Protein AF-A0A382Z4Q5-F1 (afdb_monomer_lite)

Organism: NCBI:txid408172

Foldseek 3Di:
DADDPLLLLLLVQCCVVQNWFGKAFQVVQCVSCVVSVHDRPCQQCPCVHVNVLQPPDDRIGTRHDNVRHNGDDDDDPPPPPPPPPDDDDDDDDDDDD

Secondary structure (DSSP, 8-state):
-PPPHHHHHHHHHHHHHH-TT-EEEHHHHHHHHHHTTPPP-HHHH-TTTTHHHHEEETTEEEPPPTTSS-S--S-----------------------

Structure (mmCIF, N/CA/C/O backbone):
data_AF-A0A382Z4Q5-F1
#
_entry.id   AF-A0A382Z4Q5-F1
#
loop_
_atom_site.group_PDB
_atom_site.id
_atom_site.type_symbol
_atom_site.label_atom_id
_atom_site.label_alt_id
_atom_site.label_comp_id
_atom_site.label_asym_id
_atom_site.label_entity_id
_atom_site.label_seq_id
_atom_site.pdbx_PDB_ins_code
_atom_site.Cartn_x
_atom_site.Cartn_y
_atom_site.Cartn_z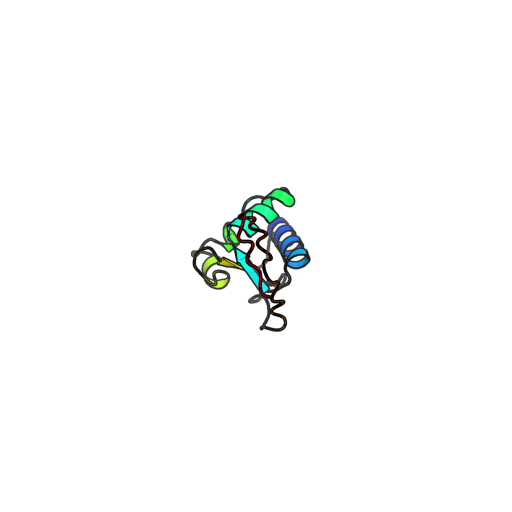
_atom_site.occupancy
_atom_site.B_iso_or_equiv
_atom_site.auth_seq_id
_atom_site.auth_comp_id
_atom_site.auth_asym_id
_atom_site.auth_atom_id
_atom_site.pdbx_PDB_model_num
ATOM 1 N N . MET A 1 1 ? 16.741 3.898 1.958 1.00 55.50 1 MET A N 1
ATOM 2 C CA . MET A 1 1 ? 15.490 4.656 1.738 1.00 55.50 1 MET A CA 1
ATOM 3 C C . MET A 1 1 ? 14.690 4.514 3.016 1.00 55.50 1 MET A C 1
ATOM 5 O O . MET A 1 1 ? 14.433 3.382 3.391 1.00 55.50 1 MET A O 1
ATOM 9 N N . GLU A 1 2 ? 14.373 5.604 3.709 1.00 66.50 2 GLU A N 1
ATOM 10 C CA . GLU A 1 2 ? 13.561 5.552 4.933 1.00 66.50 2 GLU A CA 1
ATOM 11 C C . GLU A 1 2 ? 12.124 5.965 4.614 1.00 66.50 2 GLU A C 1
ATOM 13 O O . GLU A 1 2 ? 11.889 6.953 3.912 1.00 66.50 2 GLU A O 1
ATOM 18 N N . TYR A 1 3 ? 11.162 5.183 5.098 1.00 75.44 3 TYR A N 1
ATOM 19 C CA . TYR A 1 3 ? 9.748 5.512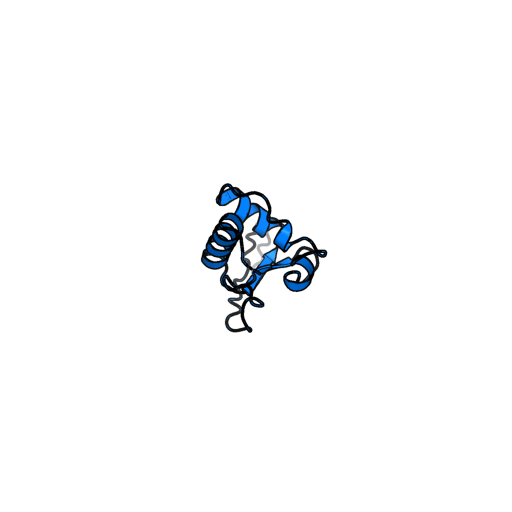 4.990 1.00 75.44 3 TYR A CA 1
ATOM 20 C C . TYR A 1 3 ? 9.386 6.624 5.977 1.00 75.44 3 TYR A C 1
ATOM 22 O O . TYR A 1 3 ? 9.796 6.616 7.132 1.00 75.44 3 TYR A O 1
ATOM 30 N N . THR A 1 4 ? 8.565 7.573 5.536 1.00 82.38 4 THR A N 1
ATOM 31 C CA . THR A 1 4 ? 7.956 8.569 6.430 1.00 82.38 4 THR A CA 1
ATOM 32 C C . THR A 1 4 ? 6.962 7.908 7.388 1.00 82.38 4 THR A C 1
ATOM 34 O O . THR A 1 4 ? 6.383 6.868 7.074 1.00 82.38 4 THR A O 1
ATOM 37 N N . GLU A 1 5 ? 6.665 8.547 8.520 1.00 83.19 5 GLU A N 1
ATOM 38 C CA . GLU A 1 5 ? 5.710 8.030 9.516 1.00 83.19 5 GLU A CA 1
ATOM 39 C C . GLU A 1 5 ? 4.342 7.665 8.913 1.00 83.19 5 GLU A C 1
ATOM 41 O O . GLU A 1 5 ? 3.737 6.662 9.280 1.00 83.19 5 GLU A O 1
ATOM 46 N N . LYS A 1 6 ? 3.866 8.435 7.925 1.00 84.25 6 LYS A N 1
ATOM 47 C CA . LYS A 1 6 ? 2.603 8.152 7.218 1.00 84.25 6 LYS A CA 1
ATOM 48 C C . LYS A 1 6 ? 2.688 6.886 6.366 1.00 84.25 6 LYS A C 1
ATOM 50 O O . LYS A 1 6 ? 1.714 6.147 6.267 1.00 84.25 6 LYS A O 1
ATOM 55 N N . GLN A 1 7 ? 3.843 6.649 5.748 1.00 84.25 7 GLN A N 1
ATOM 56 C CA . GLN A 1 7 ? 4.101 5.454 4.946 1.00 84.25 7 GLN A CA 1
ATOM 57 C C . GLN A 1 7 ? 4.220 4.222 5.836 1.00 84.25 7 GLN A C 1
ATOM 59 O O . GLN A 1 7 ? 3.608 3.209 5.524 1.00 84.25 7 GLN A O 1
ATOM 64 N N . LEU A 1 8 ? 4.923 4.337 6.966 1.00 83.56 8 LEU A N 1
ATOM 65 C CA . LEU A 1 8 ? 5.003 3.280 7.973 1.00 83.56 8 LEU A CA 1
ATOM 66 C C . LEU A 1 8 ? 3.630 2.957 8.560 1.00 83.56 8 LEU A C 1
ATOM 68 O O . LEU A 1 8 ? 3.303 1.788 8.719 1.00 83.56 8 LEU A O 1
ATOM 72 N N .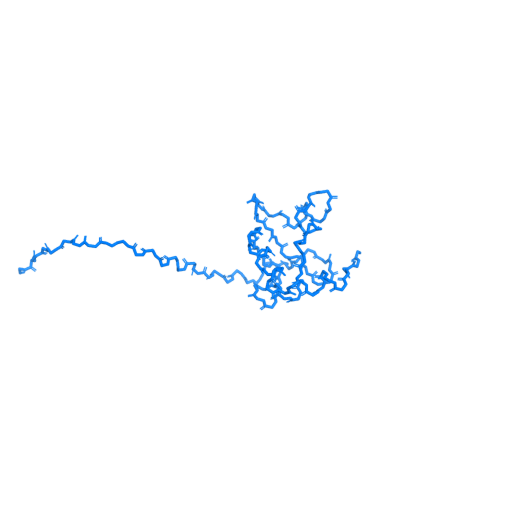 LYS A 1 9 ? 2.798 3.970 8.827 1.00 85.94 9 LYS A N 1
ATOM 73 C CA . LYS A 1 9 ? 1.434 3.766 9.328 1.00 85.94 9 LYS A CA 1
ATOM 74 C C . LYS A 1 9 ? 0.560 3.015 8.321 1.00 85.94 9 LYS A C 1
ATOM 76 O O . LYS A 1 9 ? -0.121 2.073 8.708 1.00 85.94 9 LYS A O 1
ATOM 81 N N . PHE A 1 10 ? 0.627 3.389 7.039 1.00 86.75 10 PHE A N 1
ATOM 82 C CA . PHE A 1 10 ? -0.058 2.659 5.969 1.00 86.75 10 PHE A CA 1
ATOM 83 C C . PHE A 1 10 ? 0.462 1.225 5.839 1.00 86.75 10 PHE A C 1
ATOM 85 O O . PHE A 1 10 ? -0.332 0.294 5.846 1.00 86.75 10 PHE A O 1
ATOM 92 N N . LEU A 1 11 ? 1.785 1.047 5.743 1.00 83.88 11 LEU A N 1
ATOM 93 C CA . LEU A 1 11 ? 2.407 -0.268 5.597 1.00 83.88 11 LEU A CA 1
ATOM 94 C C . LEU A 1 11 ? 2.059 -1.168 6.772 1.00 83.88 11 LEU A C 1
ATOM 96 O O . LEU A 1 11 ? 1.626 -2.284 6.549 1.00 83.88 11 LEU A O 1
ATOM 100 N N . SER A 1 12 ? 2.171 -0.674 8.002 1.00 84.50 12 SER A N 1
ATOM 101 C CA . SER A 1 12 ? 1.816 -1.428 9.202 1.00 84.50 12 SER A CA 1
ATOM 102 C C . SER A 1 12 ? 0.351 -1.869 9.171 1.00 84.50 12 SER A C 1
ATOM 104 O O . SER A 1 12 ? 0.071 -3.048 9.347 1.00 84.50 12 SER A O 1
ATOM 106 N N . ALA A 1 13 ? -0.585 -0.977 8.834 1.00 86.06 13 ALA A N 1
ATOM 107 C CA . ALA A 1 13 ? -1.996 -1.345 8.711 1.00 86.06 13 ALA A CA 1
ATOM 108 C C . ALA A 1 13 ? -2.255 -2.359 7.581 1.00 86.06 13 ALA A C 1
ATOM 110 O O . ALA A 1 13 ? -3.011 -3.314 7.762 1.00 86.06 13 ALA A O 1
ATOM 111 N N . ALA A 1 14 ? -1.612 -2.174 6.427 1.00 83.88 14 ALA A N 1
ATOM 112 C CA . ALA A 1 14 ? -1.743 -3.061 5.278 1.00 83.88 14 ALA A CA 1
ATOM 113 C C . ALA A 1 14 ? -1.148 -4.451 5.561 1.00 83.88 14 ALA A C 1
ATOM 115 O O . ALA A 1 14 ? -1.778 -5.456 5.258 1.00 83.88 14 ALA A O 1
ATOM 116 N N . ILE A 1 15 ? 0.019 -4.507 6.204 1.00 83.00 15 ILE A N 1
ATOM 117 C CA . ILE A 1 15 ? 0.709 -5.735 6.619 1.00 83.00 15 ILE A CA 1
ATOM 118 C C . ILE A 1 15 ? -0.084 -6.458 7.708 1.00 83.00 15 ILE A C 1
ATOM 120 O O . ILE A 1 15 ? -0.209 -7.674 7.657 1.00 83.00 15 ILE A O 1
ATOM 124 N N . VAL A 1 16 ? -0.674 -5.735 8.662 1.00 83.88 16 VAL A N 1
ATOM 125 C CA . VAL A 1 16 ? -1.536 -6.332 9.695 1.00 83.88 16 VAL A CA 1
ATOM 126 C C . VAL A 1 16 ? -2.808 -6.936 9.090 1.00 83.88 16 VAL A C 1
ATOM 128 O O . VAL A 1 16 ? -3.266 -7.967 9.574 1.00 83.88 16 VAL A O 1
ATOM 131 N N . LYS A 1 17 ? -3.377 -6.331 8.036 1.00 83.88 17 LYS A N 1
ATOM 132 C CA . LYS A 1 17 ? -4.570 -6.866 7.357 1.00 83.88 17 LYS A CA 1
ATOM 133 C C . LYS A 1 17 ? -4.272 -7.997 6.367 1.00 83.88 17 LYS A C 1
ATOM 135 O O . LYS A 1 17 ? -5.025 -8.963 6.333 1.00 83.88 17 LYS A O 1
ATOM 140 N N . TYR A 1 18 ? -3.234 -7.856 5.544 1.00 82.81 18 TYR A N 1
ATOM 141 C CA . TYR A 1 18 ? -2.985 -8.719 4.379 1.00 82.81 18 TYR A CA 1
ATOM 142 C C . TYR A 1 18 ? -1.696 -9.539 4.469 1.00 82.81 18 TYR A C 1
ATOM 144 O O . TYR A 1 18 ? -1.553 -10.518 3.745 1.00 82.81 18 TYR A O 1
ATOM 152 N N . GLY A 1 19 ? -0.763 -9.159 5.340 1.00 76.50 19 GLY A N 1
ATOM 153 C CA . GLY A 1 19 ? 0.553 -9.780 5.463 1.00 76.50 19 GLY A CA 1
ATOM 154 C C . GLY A 1 19 ? 1.677 -8.997 4.779 1.00 76.50 19 GLY A C 1
ATOM 155 O O . GLY A 1 19 ? 1.470 -8.156 3.899 1.00 76.50 19 GLY A O 1
ATOM 156 N N . GLU A 1 20 ? 2.908 -9.270 5.210 1.00 79.38 20 GLU A N 1
ATOM 157 C CA . GLU A 1 20 ? 4.118 -8.695 4.620 1.00 79.38 20 GLU A CA 1
ATOM 158 C C . GLU A 1 20 ? 4.395 -9.313 3.245 1.00 79.38 20 GLU A C 1
ATOM 160 O O . GLU A 1 20 ? 4.333 -10.528 3.084 1.00 79.38 20 GLU A O 1
ATOM 165 N N . GLY A 1 21 ? 4.682 -8.492 2.229 1.00 76.19 21 GLY A N 1
ATOM 166 C CA . GLY A 1 21 ? 4.857 -8.995 0.861 1.00 76.19 21 GLY A CA 1
ATOM 167 C C . GLY A 1 21 ? 3.554 -9.395 0.159 1.00 76.19 21 GLY A C 1
ATOM 168 O O . GLY A 1 21 ? 3.621 -9.961 -0.938 1.00 76.19 21 GLY A O 1
ATOM 169 N N . ALA A 1 22 ? 2.392 -9.100 0.755 1.00 81.50 22 ALA A N 1
ATOM 170 C CA . ALA A 1 22 ? 1.094 -9.388 0.160 1.00 81.50 22 ALA A CA 1
ATOM 171 C C . ALA A 1 22 ? 0.873 -8.578 -1.120 1.00 81.50 22 ALA A C 1
ATOM 173 O O . ALA A 1 22 ? 1.267 -7.414 -1.232 1.00 81.50 22 ALA A O 1
ATOM 174 N N . VAL A 1 23 ? 0.240 -9.218 -2.096 1.00 85.25 23 VAL A N 1
ATOM 175 C CA . VAL A 1 23 ? -0.068 -8.638 -3.400 1.00 85.25 23 VAL A CA 1
ATOM 176 C C . VAL A 1 23 ? -1.522 -8.187 -3.371 1.00 85.25 23 VAL A C 1
ATOM 178 O O . VAL A 1 23 ? -2.424 -9.013 -3.289 1.00 85.25 23 VAL A O 1
ATOM 181 N N . ILE A 1 24 ? -1.740 -6.875 -3.399 1.00 85.31 24 ILE A N 1
ATOM 182 C CA . ILE A 1 24 ? -3.062 -6.260 -3.269 1.00 85.31 24 ILE A CA 1
ATOM 183 C C . ILE A 1 24 ? -3.376 -5.362 -4.465 1.00 85.31 24 ILE A C 1
ATOM 185 O O . ILE A 1 24 ? -2.484 -4.809 -5.115 1.00 85.31 24 ILE A O 1
ATOM 189 N N . ALA A 1 25 ? -4.663 -5.210 -4.764 1.00 87.25 25 ALA A N 1
ATOM 190 C CA . ALA A 1 25 ? -5.116 -4.363 -5.855 1.00 87.25 25 ALA A CA 1
ATOM 191 C C . ALA A 1 25 ? -5.037 -2.873 -5.487 1.00 87.25 25 ALA A C 1
ATOM 193 O O . ALA A 1 25 ? -5.029 -2.472 -4.319 1.00 87.25 25 ALA A O 1
ATOM 194 N N . LYS A 1 26 ? -5.005 -2.021 -6.512 1.00 85.81 26 LYS A N 1
ATOM 195 C CA . LYS A 1 26 ? -5.025 -0.560 -6.374 1.00 85.81 26 LYS A CA 1
ATOM 196 C C . LYS A 1 26 ? -6.233 -0.063 -5.578 1.00 85.81 26 LYS A C 1
ATOM 198 O O . LYS A 1 26 ? -6.102 0.883 -4.804 1.00 85.81 26 LYS A O 1
ATOM 203 N N . GLU A 1 27 ? -7.393 -0.678 -5.790 1.00 87.12 27 GLU A N 1
ATOM 204 C CA . GLU A 1 27 ? -8.621 -0.391 -5.042 1.00 87.12 27 GLU A CA 1
ATOM 205 C C . GLU A 1 27 ? -8.422 -0.652 -3.548 1.00 87.12 27 GLU A C 1
ATOM 207 O O . GLU A 1 27 ? -8.592 0.261 -2.747 1.00 87.12 27 GLU A O 1
ATOM 212 N N . THR A 1 28 ? -7.873 -1.815 -3.202 1.00 87.38 28 THR A N 1
ATOM 213 C CA . THR A 1 28 ? -7.580 -2.218 -1.827 1.00 87.38 28 THR A CA 1
ATOM 214 C C . THR A 1 28 ? -6.591 -1.272 -1.151 1.00 87.38 28 THR A C 1
ATOM 216 O O . THR A 1 28 ? -6.750 -0.913 0.012 1.00 87.38 28 THR A O 1
ATOM 219 N N . ILE A 1 29 ? -5.579 -0.795 -1.882 1.00 86.25 29 ILE A N 1
ATOM 220 C CA . ILE A 1 29 ? -4.655 0.238 -1.393 1.00 86.25 29 ILE A CA 1
ATOM 221 C C . ILE A 1 29 ? -5.404 1.526 -1.036 1.00 86.25 29 ILE A C 1
ATOM 223 O O . ILE A 1 29 ? -5.085 2.169 -0.033 1.00 86.25 29 ILE A O 1
ATOM 227 N N . SER A 1 30 ? -6.377 1.915 -1.859 1.00 87.06 30 SER A N 1
ATOM 228 C CA . SER A 1 30 ? -7.206 3.089 -1.600 1.00 87.06 30 SER A CA 1
ATOM 229 C C . SER A 1 30 ? -8.095 2.886 -0.381 1.00 87.06 30 SER A C 1
ATOM 231 O O . SER A 1 30 ? -8.176 3.792 0.441 1.00 87.06 30 SER A O 1
ATOM 233 N N . GLU A 1 31 ? -8.703 1.709 -0.239 1.00 87.94 31 GLU A N 1
ATOM 234 C CA . GLU A 1 31 ? -9.544 1.362 0.908 1.00 87.94 31 GLU A CA 1
ATOM 235 C C . GLU A 1 31 ? -8.750 1.395 2.214 1.00 87.94 31 GLU A C 1
ATOM 237 O O . GLU A 1 31 ? -9.134 2.101 3.139 1.00 87.94 31 GLU A O 1
ATOM 242 N N . ILE A 1 32 ? -7.582 0.741 2.273 1.00 86.19 32 ILE A N 1
ATOM 243 C CA . ILE A 1 32 ? -6.726 0.758 3.471 1.00 86.19 32 ILE A CA 1
ATOM 244 C C . ILE A 1 32 ? -6.311 2.191 3.814 1.00 86.19 32 ILE A C 1
ATOM 246 O O . ILE A 1 32 ? -6.258 2.559 4.988 1.00 86.19 32 ILE A O 1
ATOM 250 N N . ALA A 1 33 ? -5.979 3.006 2.808 1.00 86.94 33 ALA A N 1
ATOM 251 C CA . ALA A 1 33 ? -5.610 4.394 3.040 1.00 86.94 33 ALA A CA 1
ATOM 252 C C . ALA A 1 33 ? -6.784 5.180 3.641 1.00 86.94 33 ALA A C 1
ATOM 254 O O . ALA A 1 33 ? -6.592 5.835 4.664 1.00 86.94 33 ALA A O 1
ATOM 255 N N . ASP A 1 34 ? -7.981 5.058 3.066 1.00 88.25 34 ASP A N 1
ATOM 256 C CA . ASP A 1 34 ? -9.194 5.737 3.531 1.00 88.25 34 ASP A CA 1
ATOM 257 C C . ASP A 1 34 ? -9.603 5.287 4.944 1.00 88.25 34 ASP A C 1
ATOM 259 O O . ASP A 1 34 ? -9.767 6.123 5.833 1.00 88.25 34 ASP A O 1
ATOM 263 N N . GLU A 1 35 ? -9.606 3.974 5.207 1.00 85.50 35 GLU A N 1
ATOM 264 C CA . GLU A 1 35 ? -9.881 3.387 6.527 1.00 85.50 35 GLU A CA 1
ATOM 265 C C . GLU A 1 35 ? -8.921 3.894 7.613 1.00 85.50 35 GLU A C 1
ATOM 267 O O . GLU A 1 35 ? -9.291 4.019 8.780 1.00 85.50 35 GLU A O 1
ATOM 272 N N . ASN A 1 36 ? -7.676 4.202 7.242 1.00 83.06 36 ASN A N 1
ATOM 273 C CA . ASN A 1 36 ? -6.669 4.733 8.160 1.00 83.06 36 ASN A CA 1
ATOM 274 C C . ASN A 1 36 ? -6.635 6.272 8.206 1.00 83.06 36 ASN A C 1
ATOM 276 O O . ASN A 1 36 ? -5.783 6.844 8.899 1.00 83.06 36 ASN A O 1
ATOM 280 N N . GLY A 1 37 ? -7.519 6.957 7.472 1.00 84.38 37 GLY A N 1
ATOM 281 C CA . GLY A 1 37 ? -7.525 8.417 7.339 1.00 84.38 37 GLY A CA 1
ATOM 282 C C . GLY A 1 37 ? -6.264 8.967 6.661 1.00 84.38 37 GLY A C 1
ATOM 283 O O . GLY A 1 37 ? -5.826 10.089 6.933 1.00 84.38 37 GLY A O 1
ATOM 284 N N . LEU A 1 38 ? -5.624 8.154 5.822 1.00 85.88 38 LEU A N 1
ATOM 285 C CA . LEU A 1 38 ? -4.414 8.468 5.074 1.00 85.88 38 LEU A CA 1
ATOM 286 C C . LEU A 1 38 ? -4.750 8.773 3.611 1.00 85.88 38 LEU A C 1
ATOM 288 O O . LEU A 1 38 ? -5.749 8.336 3.054 1.00 85.88 38 LEU A O 1
ATOM 292 N N . LYS A 1 39 ? -3.874 9.537 2.953 1.00 86.31 39 LYS A N 1
ATOM 293 C CA . LYS A 1 39 ? -3.988 9.771 1.508 1.00 86.31 39 LYS A CA 1
ATOM 294 C C . LYS A 1 39 ? -3.456 8.578 0.726 1.00 86.31 39 LYS A C 1
ATOM 296 O O . LYS A 1 39 ? -2.516 7.918 1.171 1.00 86.31 39 LYS A O 1
ATOM 301 N N . PHE A 1 40 ? -3.992 8.401 -0.481 1.00 85.25 40 PHE A N 1
ATOM 302 C CA . PHE A 1 40 ? -3.556 7.367 -1.412 1.00 85.25 40 PHE A CA 1
ATOM 303 C C . PHE A 1 40 ? -2.019 7.361 -1.576 1.00 85.25 40 PHE A C 1
ATOM 305 O O . PHE A 1 40 ? -1.429 8.400 -1.914 1.00 85.25 40 PHE A O 1
ATOM 312 N N . PRO A 1 41 ? -1.342 6.226 -1.327 1.00 82.50 41 PRO A N 1
ATOM 313 C CA . PRO A 1 41 ? 0.112 6.137 -1.340 1.00 82.50 41 PRO A CA 1
ATOM 314 C C . PRO A 1 41 ? 0.668 6.088 -2.772 1.00 82.50 41 PRO A C 1
ATOM 316 O O . PRO A 1 41 ? 1.146 5.060 -3.242 1.00 82.50 41 PRO A O 1
ATOM 319 N N . TYR A 1 42 ? 0.700 7.236 -3.458 1.00 83.50 42 TYR A N 1
ATOM 320 C CA . TYR A 1 42 ? 1.274 7.343 -4.810 1.00 83.50 42 TYR A CA 1
ATOM 321 C C . TYR A 1 42 ? 2.729 6.883 -4.883 1.00 83.50 42 TYR A C 1
ATOM 323 O O . TYR A 1 42 ? 3.161 6.372 -5.901 1.00 83.50 42 TYR A O 1
ATOM 331 N N . TRP A 1 43 ? 3.498 7.011 -3.804 1.00 81.75 43 TRP A N 1
ATOM 332 C CA . TRP A 1 43 ? 4.873 6.514 -3.756 1.00 81.75 43 TRP A CA 1
ATOM 333 C C . TRP A 1 43 ? 4.974 5.000 -4.006 1.00 81.75 43 TRP A C 1
ATOM 335 O O . TRP A 1 43 ? 5.999 4.573 -4.527 1.00 81.75 43 TRP A O 1
ATOM 345 N N . LEU A 1 44 ? 3.928 4.233 -3.673 1.00 80.44 44 LEU A N 1
ATOM 346 C CA . LEU A 1 44 ? 3.839 2.784 -3.856 1.00 80.44 44 LEU A CA 1
ATOM 347 C C . LEU A 1 44 ? 3.291 2.399 -5.235 1.00 80.44 44 LEU A C 1
ATOM 349 O O . LEU A 1 44 ? 3.607 1.323 -5.719 1.00 80.44 44 LEU A O 1
ATOM 353 N N . THR A 1 45 ? 2.499 3.252 -5.889 1.00 80.69 45 THR A N 1
ATOM 354 C CA . THR A 1 45 ? 1.915 2.943 -7.209 1.00 80.69 45 THR A CA 1
ATOM 355 C C . THR A 1 45 ? 2.621 3.620 -8.380 1.00 80.69 45 THR A C 1
ATOM 357 O O . THR A 1 45 ? 2.443 3.220 -9.530 1.00 80.69 45 THR A O 1
ATOM 360 N N . ASP A 1 46 ? 3.376 4.684 -8.113 1.00 81.56 46 ASP A N 1
ATOM 361 C CA . ASP A 1 46 ? 4.035 5.508 -9.121 1.00 81.56 46 ASP A CA 1
ATOM 362 C C . ASP A 1 46 ? 5.301 4.816 -9.633 1.00 81.56 46 ASP A C 1
ATOM 364 O O . ASP A 1 46 ? 6.277 4.619 -8.903 1.00 81.56 46 ASP A O 1
ATOM 368 N N . THR A 1 47 ? 5.281 4.452 -10.914 1.00 71.69 47 THR A N 1
ATOM 369 C CA . THR A 1 47 ? 6.358 3.722 -11.594 1.00 71.69 47 THR A CA 1
ATOM 370 C C . THR A 1 47 ? 7.649 4.525 -11.734 1.00 71.69 47 THR A C 1
ATOM 372 O O . THR A 1 47 ? 8.679 3.948 -12.058 1.00 71.69 47 THR A O 1
ATOM 375 N N . ARG A 1 48 ? 7.633 5.843 -11.496 1.00 73.06 48 ARG A N 1
ATOM 376 C CA . ARG A 1 48 ? 8.846 6.678 -11.446 1.00 73.06 48 ARG A CA 1
ATOM 377 C C . ARG A 1 48 ? 9.513 6.643 -10.067 1.00 73.06 48 ARG A C 1
ATOM 379 O O . ARG A 1 48 ? 10.527 7.307 -9.864 1.00 73.06 48 ARG A O 1
ATOM 386 N N . ARG A 1 49 ? 8.918 5.931 -9.103 1.00 71.62 49 ARG A N 1
ATOM 387 C CA . ARG A 1 49 ? 9.385 5.772 -7.719 1.00 71.62 49 ARG A CA 1
ATOM 388 C C . ARG A 1 49 ? 9.470 4.281 -7.369 1.00 71.62 49 ARG A C 1
ATOM 390 O O . ARG A 1 49 ? 10.045 3.508 -8.126 1.00 71.62 49 ARG A O 1
ATOM 397 N N . LEU A 1 50 ? 8.897 3.867 -6.235 1.00 71.25 50 LEU A N 1
ATOM 398 C CA . LEU A 1 50 ? 8.863 2.466 -5.805 1.00 71.25 50 LEU A CA 1
ATOM 399 C C . LEU A 1 50 ? 7.827 1.641 -6.570 1.00 71.25 50 LEU A C 1
ATOM 401 O O . LEU A 1 50 ? 7.937 0.423 -6.571 1.00 71.25 50 LEU A O 1
ATOM 405 N N . GLY A 1 51 ? 6.890 2.277 -7.279 1.00 67.88 51 GLY A N 1
ATOM 406 C CA . GLY A 1 51 ? 5.888 1.596 -8.096 1.00 67.88 51 GLY A CA 1
ATOM 407 C C . GLY A 1 51 ? 6.463 0.726 -9.209 1.00 67.88 51 GLY A C 1
ATOM 408 O O . GLY A 1 51 ? 5.742 -0.103 -9.732 1.00 67.88 51 GLY A O 1
ATOM 409 N N . ALA A 1 52 ? 7.735 0.874 -9.589 1.00 70.38 52 ALA A N 1
ATOM 410 C CA . ALA A 1 52 ? 8.383 -0.076 -10.497 1.00 70.38 52 ALA A CA 1
ATOM 411 C C . ALA A 1 52 ? 8.771 -1.396 -9.804 1.00 70.38 52 ALA A C 1
ATOM 413 O O . ALA A 1 52 ? 8.809 -2.429 -10.457 1.00 70.38 52 ALA A O 1
ATOM 414 N N . PHE A 1 53 ? 9.040 -1.354 -8.496 1.00 71.50 53 PHE A N 1
ATOM 415 C CA . PHE A 1 53 ? 9.446 -2.504 -7.682 1.00 71.50 53 PHE A CA 1
ATOM 416 C C . PHE A 1 53 ? 8.260 -3.197 -7.018 1.00 71.50 53 PHE A C 1
ATOM 418 O O . PHE A 1 53 ? 8.229 -4.414 -6.884 1.00 71.50 53 PHE A O 1
ATOM 425 N N . THR A 1 54 ? 7.276 -2.419 -6.581 1.00 76.88 54 THR A N 1
ATOM 426 C CA . THR A 1 54 ? 6.076 -2.936 -5.927 1.00 76.88 54 THR A CA 1
ATOM 427 C C . THR A 1 54 ? 5.031 -3.387 -6.937 1.00 76.88 54 THR A C 1
ATOM 429 O O . THR A 1 54 ? 4.207 -4.221 -6.603 1.00 76.88 54 THR A O 1
ATOM 432 N N . LYS A 1 55 ? 5.007 -2.878 -8.173 1.00 82.31 55 LYS A N 1
ATOM 433 C CA . LYS A 1 55 ? 4.009 -3.310 -9.160 1.00 82.31 55 LYS A CA 1
ATOM 434 C C . LYS A 1 55 ? 4.294 -4.734 -9.628 1.00 82.31 55 LYS A C 1
ATOM 436 O O . LYS A 1 55 ? 5.325 -4.991 -10.239 1.00 82.31 55 LYS A O 1
ATOM 441 N N . VAL A 1 56 ? 3.339 -5.625 -9.377 1.00 82.56 56 VAL A N 1
ATOM 442 C CA . VAL A 1 56 ? 3.392 -7.028 -9.814 1.00 82.56 56 VAL A CA 1
ATOM 443 C C . VAL A 1 56 ? 2.658 -7.195 -11.135 1.00 82.56 56 VAL A C 1
ATOM 445 O O . VAL A 1 56 ? 3.156 -7.870 -12.027 1.00 82.56 56 VAL A O 1
ATOM 448 N N . ASP A 1 57 ? 1.504 -6.538 -11.277 1.00 82.44 57 ASP A N 1
ATOM 449 C CA . ASP A 1 57 ? 0.661 -6.639 -12.468 1.00 82.44 57 ASP A CA 1
ATOM 450 C C . ASP A 1 57 ? -0.036 -5.299 -12.775 1.00 82.44 57 ASP A C 1
ATOM 452 O O . ASP A 1 57 ? 0.224 -4.259 -12.155 1.00 82.44 57 ASP A O 1
ATOM 456 N N . LYS A 1 58 ? -0.911 -5.276 -13.780 1.00 78.88 58 LYS A N 1
ATOM 457 C CA . LYS A 1 58 ? -1.752 -4.126 -14.087 1.00 78.88 58 LYS A CA 1
ATOM 458 C C . LYS A 1 58 ? -2.750 -3.918 -12.943 1.00 78.88 58 LYS A C 1
ATOM 460 O O . LYS A 1 58 ? -3.584 -4.768 -12.683 1.00 78.88 58 LYS A O 1
ATOM 465 N N . ASP A 1 59 ? -2.632 -2.769 -12.277 1.00 84.31 59 ASP A N 1
ATOM 466 C CA . ASP A 1 59 ? -3.434 -2.385 -11.105 1.00 84.31 59 ASP A CA 1
ATOM 467 C C . ASP A 1 59 ? -3.210 -3.249 -9.846 1.00 84.31 59 ASP A C 1
ATOM 469 O O . ASP A 1 59 ? -3.940 -3.099 -8.867 1.00 84.31 59 ASP A O 1
ATOM 473 N N . THR 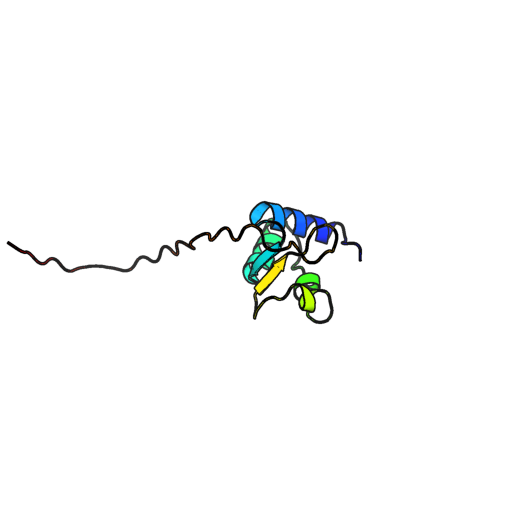A 1 60 ? -2.142 -4.053 -9.813 1.00 84.75 60 THR A N 1
ATOM 474 C CA . THR A 1 60 ? -1.807 -4.923 -8.676 1.00 84.75 60 THR A CA 1
ATOM 475 C C . THR A 1 60 ? -0.398 -4.645 -8.161 1.00 84.75 60 THR A C 1
ATOM 477 O O . THR A 1 60 ? 0.572 -4.613 -8.927 1.00 84.75 60 THR A O 1
ATOM 480 N N . TYR A 1 61 ? -0.272 -4.467 -6.846 1.00 86.19 61 TYR A N 1
ATOM 481 C CA . TYR A 1 61 ? 0.959 -4.043 -6.193 1.00 86.19 61 TYR A CA 1
ATOM 482 C C . TYR A 1 61 ? 1.256 -4.883 -4.951 1.00 86.19 61 TYR A C 1
ATOM 484 O O . TYR A 1 61 ? 0.401 -5.129 -4.105 1.00 86.19 61 TYR A O 1
ATOM 492 N N . ARG A 1 62 ? 2.511 -5.286 -4.825 1.00 84.94 62 ARG A N 1
ATOM 493 C CA . ARG A 1 62 ? 3.098 -5.925 -3.663 1.00 84.94 62 ARG A CA 1
ATOM 494 C C . ARG A 1 62 ? 3.438 -4.900 -2.596 1.00 84.94 62 ARG A C 1
ATOM 496 O O . ARG A 1 62 ? 4.111 -3.904 -2.869 1.00 84.94 62 ARG A O 1
ATOM 503 N N . LEU A 1 63 ? 3.023 -5.181 -1.370 1.00 84.69 63 LEU A N 1
ATOM 504 C CA . LEU A 1 63 ? 3.434 -4.423 -0.201 1.00 84.69 63 LEU A CA 1
ATOM 505 C C . LEU A 1 63 ? 4.929 -4.663 0.070 1.00 84.69 63 LEU A C 1
ATOM 507 O O . LEU A 1 63 ? 5.327 -5.809 0.285 1.00 84.69 63 LEU A O 1
ATOM 511 N N . PRO A 1 64 ? 5.774 -3.618 0.056 1.00 78.69 64 PRO A N 1
ATOM 512 C CA . PRO A 1 64 ? 7.161 -3.751 0.474 1.00 78.69 64 PRO A CA 1
ATOM 513 C C . PRO A 1 64 ? 7.237 -3.996 1.986 1.00 78.69 64 PRO A C 1
ATOM 515 O O . PRO A 1 64 ? 6.304 -3.682 2.727 1.00 78.69 64 PRO A O 1
ATOM 518 N N . ALA A 1 65 ? 8.353 -4.548 2.451 1.00 75.81 65 ALA A N 1
ATOM 519 C CA . ALA A 1 65 ? 8.557 -4.760 3.878 1.00 75.81 65 ALA A CA 1
ATOM 520 C C . ALA A 1 65 ? 8.820 -3.429 4.603 1.00 75.81 65 ALA A C 1
ATOM 522 O O . ALA A 1 65 ? 9.305 -2.459 4.013 1.00 75.81 65 ALA A O 1
ATOM 523 N N . LEU A 1 66 ? 8.535 -3.381 5.910 1.00 71.69 66 LEU A N 1
ATOM 524 C CA . LEU A 1 66 ? 8.714 -2.177 6.743 1.00 71.69 66 LEU A CA 1
ATOM 525 C C . LEU A 1 66 ? 10.165 -1.668 6.765 1.00 71.69 66 LEU A C 1
ATOM 527 O O . LEU A 1 66 ? 10.408 -0.485 6.988 1.00 71.69 66 LEU A O 1
ATOM 531 N N . ASN A 1 67 ? 11.122 -2.557 6.505 1.00 66.81 67 ASN A N 1
ATOM 532 C CA . ASN A 1 67 ? 12.557 -2.282 6.437 1.00 66.81 67 ASN A CA 1
ATOM 533 C C . ASN A 1 67 ? 13.031 -1.751 5.066 1.00 66.81 67 ASN A C 1
ATOM 535 O O . ASN A 1 67 ? 14.222 -1.503 4.889 1.00 66.81 67 ASN A O 1
ATOM 539 N N . GLY A 1 68 ? 12.133 -1.570 4.094 1.00 56.94 68 GLY A N 1
ATOM 540 C CA . GLY A 1 68 ? 12.481 -1.074 2.760 1.00 56.94 68 GLY A CA 1
ATOM 541 C C . GLY A 1 68 ? 13.112 -2.122 1.844 1.00 56.94 68 GLY A C 1
ATOM 542 O O . GLY A 1 68 ? 13.597 -1.766 0.770 1.00 56.94 68 GLY A O 1
ATOM 543 N N . GLY A 1 69 ? 13.111 -3.392 2.255 1.00 58.88 69 GLY A N 1
ATOM 544 C CA . GLY A 1 69 ? 13.438 -4.518 1.387 1.00 58.88 69 GLY A CA 1
ATOM 545 C C . GLY A 1 69 ? 12.278 -4.872 0.455 1.00 58.88 69 GLY A C 1
ATOM 546 O O . GLY A 1 69 ? 11.121 -4.518 0.710 1.00 58.88 69 GLY A O 1
ATOM 547 N N . GLU A 1 70 ? 12.583 -5.598 -0.625 1.00 55.53 70 GLU A N 1
ATOM 548 C CA . GLU A 1 70 ? 11.569 -6.300 -1.416 1.00 55.53 70 GLU A CA 1
ATOM 549 C C . GLU A 1 70 ? 10.757 -7.175 -0.456 1.00 55.53 70 GLU A C 1
ATOM 551 O O . GLU A 1 70 ? 11.285 -8.127 0.116 1.00 55.53 70 GLU A O 1
ATOM 556 N N . GLY A 1 71 ? 9.505 -6.780 -0.202 1.00 50.94 71 GLY A N 1
ATOM 557 C CA . GLY A 1 71 ? 8.611 -7.445 0.740 1.00 50.94 71 GLY A CA 1
ATOM 558 C C . GLY A 1 71 ? 8.572 -8.946 0.481 1.00 50.94 71 GLY A C 1
ATOM 559 O O . GLY A 1 71 ? 8.052 -9.373 -0.546 1.00 50.94 71 GLY A O 1
ATOM 560 N N . ALA A 1 72 ? 9.179 -9.676 1.417 1.00 48.25 72 ALA A N 1
ATOM 561 C CA . ALA A 1 72 ? 9.283 -11.117 1.602 1.00 48.25 72 ALA A CA 1
ATOM 562 C C . ALA A 1 72 ? 9.370 -12.017 0.349 1.00 48.25 72 ALA A C 1
ATOM 564 O O . ALA A 1 72 ? 8.442 -12.203 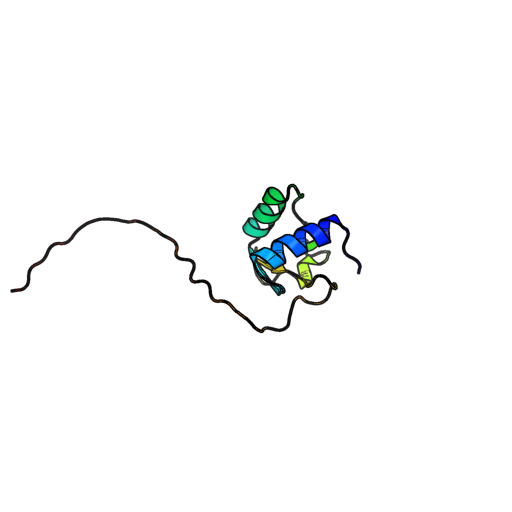-0.445 1.00 48.25 72 ALA A O 1
ATOM 565 N N . THR A 1 73 ? 10.494 -12.730 0.298 1.00 45.00 73 THR A N 1
ATOM 566 C CA . THR A 1 73 ? 10.592 -14.106 -0.186 1.00 45.00 73 THR A CA 1
ATOM 567 C C . THR A 1 73 ? 9.375 -14.922 0.260 1.00 45.00 73 THR A C 1
ATOM 569 O O . THR A 1 73 ? 9.201 -15.202 1.440 1.00 45.00 73 THR A O 1
ATOM 572 N N . ILE A 1 74 ? 8.544 -15.239 -0.730 1.00 42.44 74 ILE A N 1
ATOM 573 C CA . ILE A 1 74 ? 7.536 -16.301 -0.835 1.00 42.44 74 ILE A CA 1
ATOM 574 C C . ILE A 1 74 ? 7.585 -17.304 0.332 1.00 42.44 74 ILE A C 1
ATOM 576 O O . ILE A 1 74 ? 8.376 -18.241 0.291 1.00 42.44 74 ILE A O 1
ATOM 580 N N . ALA A 1 75 ? 6.738 -17.136 1.345 1.00 37.38 75 ALA A N 1
ATOM 581 C CA . ALA A 1 75 ? 6.451 -18.198 2.312 1.00 37.38 75 ALA A CA 1
ATOM 582 C C . ALA A 1 75 ? 5.132 -17.951 3.064 1.00 37.38 75 ALA A C 1
ATOM 584 O O . ALA A 1 75 ? 5.128 -18.007 4.282 1.00 37.38 75 ALA A O 1
ATOM 585 N N . ASP A 1 76 ? 4.059 -17.582 2.358 1.00 38.31 76 ASP A N 1
ATOM 586 C CA . ASP A 1 76 ? 2.688 -18.053 2.628 1.00 38.31 76 ASP A CA 1
ATOM 587 C C . ASP A 1 76 ? 1.750 -17.344 1.645 1.00 38.31 76 ASP A C 1
ATOM 589 O O . ASP A 1 76 ? 1.257 -16.238 1.871 1.00 38.31 76 ASP A O 1
ATOM 593 N N . VAL A 1 77 ? 1.539 -17.967 0.487 1.00 43.72 77 VAL A N 1
ATOM 594 C CA . VAL A 1 77 ? 0.322 -17.719 -0.282 1.00 43.72 77 VAL A CA 1
ATOM 595 C C . VAL A 1 77 ? -0.789 -18.343 0.568 1.00 43.72 77 VAL A C 1
ATOM 597 O O . VAL A 1 77 ? -1.049 -19.540 0.504 1.00 43.72 77 VAL A O 1
ATOM 600 N N . VAL A 1 78 ? -1.402 -17.555 1.454 1.00 39.22 78 VAL A N 1
ATOM 601 C CA . VAL A 1 78 ? -2.732 -17.910 1.946 1.00 39.22 78 VAL A CA 1
ATOM 602 C C . VAL A 1 78 ? -3.660 -17.565 0.800 1.00 39.22 78 VAL A C 1
ATOM 604 O O . VAL A 1 78 ? -4.093 -16.429 0.622 1.00 39.22 78 VAL A O 1
ATOM 607 N N . GLU A 1 79 ? -3.869 -18.573 -0.035 1.00 37.78 79 GLU A N 1
ATOM 608 C CA . GLU A 1 79 ? -4.978 -18.696 -0.959 1.00 37.78 79 GLU A CA 1
ATOM 609 C C . GLU A 1 79 ? -6.265 -18.505 -0.142 1.00 37.78 79 GLU A C 1
ATOM 611 O O . GLU A 1 79 ? -6.821 -19.450 0.410 1.00 37.78 79 GLU A O 1
ATOM 616 N N . THR A 1 80 ? -6.710 -17.261 0.043 1.00 39.78 80 THR A N 1
ATOM 617 C CA . THR A 1 80 ? -8.080 -17.021 0.476 1.00 39.78 80 THR A CA 1
ATOM 618 C C . THR A 1 80 ? -8.936 -17.210 -0.771 1.00 39.78 80 THR A C 1
ATOM 620 O O . THR A 1 80 ? -8.813 -16.432 -1.723 1.00 39.78 80 THR A O 1
ATOM 623 N N . PRO A 1 81 ? -9.782 -18.255 -0.841 1.00 41.09 81 PRO A N 1
ATOM 624 C CA . PRO A 1 81 ? -10.769 -18.311 -1.896 1.00 41.09 81 PRO A CA 1
ATOM 625 C C . PRO A 1 81 ? -11.659 -17.092 -1.687 1.00 41.09 81 PRO A C 1
ATOM 627 O O . PRO A 1 81 ? -12.332 -16.966 -0.663 1.00 41.09 81 PRO A O 1
ATOM 630 N N . VAL A 1 82 ? -11.620 -16.159 -2.636 1.00 39.62 82 VAL A N 1
ATOM 631 C CA . VAL A 1 82 ? -12.610 -15.096 -2.724 1.00 39.62 82 VAL A CA 1
ATOM 632 C C . VAL A 1 82 ? -13.942 -15.804 -2.940 1.00 39.62 82 VAL A C 1
ATOM 634 O O . VAL A 1 82 ? -14.288 -16.194 -4.055 1.00 39.62 82 VAL A O 1
ATOM 637 N N . VAL A 1 83 ? -14.673 -16.025 -1.849 1.00 44.22 83 VAL A N 1
ATOM 638 C CA . VAL A 1 83 ? -16.075 -16.419 -1.885 1.00 44.22 83 VAL A CA 1
ATOM 639 C C . VAL A 1 83 ? -16.822 -15.183 -2.371 1.00 44.22 83 VAL A C 1
ATOM 641 O O . VAL A 1 83 ? -17.311 -14.376 -1.586 1.00 44.22 83 VAL A O 1
ATOM 644 N N . VAL A 1 84 ? -16.828 -14.978 -3.691 1.00 43.75 84 VAL A N 1
ATOM 645 C CA . VAL A 1 84 ? -17.765 -14.053 -4.319 1.00 43.75 84 VAL A CA 1
ATOM 646 C C . VAL A 1 84 ? -19.122 -14.727 -4.218 1.00 43.75 84 VAL A C 1
ATOM 648 O O . VAL A 1 84 ? -19.497 -15.555 -5.047 1.00 43.75 84 VAL A O 1
ATOM 651 N N . ASP A 1 85 ? -19.830 -14.381 -3.151 1.00 44.56 85 ASP A N 1
ATOM 652 C CA . ASP A 1 85 ? -21.262 -14.568 -3.022 1.00 44.56 85 ASP A CA 1
ATOM 653 C C . ASP A 1 85 ? -21.921 -13.855 -4.213 1.00 44.56 85 ASP A C 1
ATOM 655 O O . ASP A 1 85 ? -22.020 -12.627 -4.271 1.00 44.56 85 ASP A O 1
ATOM 659 N N . LYS A 1 86 ? -22.267 -14.624 -5.247 1.00 41.38 86 LYS A N 1
ATOM 660 C CA . LYS A 1 86 ? -23.069 -14.140 -6.365 1.00 41.38 86 LYS A CA 1
ATOM 661 C C . LYS A 1 86 ? -24.297 -15.018 -6.484 1.00 41.38 86 LYS A C 1
ATOM 663 O O . LYS A 1 86 ? -24.321 -16.007 -7.212 1.00 41.38 86 LYS A O 1
ATOM 668 N N . ALA A 1 87 ? -25.318 -14.614 -5.742 1.00 53.94 87 ALA A N 1
ATOM 669 C CA . ALA A 1 87 ? -26.694 -15.010 -5.961 1.00 53.94 87 ALA A CA 1
ATOM 670 C C . ALA A 1 87 ? -27.089 -14.856 -7.447 1.00 53.94 87 ALA A C 1
ATOM 672 O O . ALA A 1 87 ? -27.005 -13.762 -8.007 1.00 53.94 87 ALA A O 1
ATOM 673 N N . ALA A 1 88 ? -27.526 -15.960 -8.055 1.00 43.09 88 ALA A N 1
ATOM 674 C CA . ALA A 1 88 ? -28.461 -16.041 -9.182 1.00 43.09 88 ALA A CA 1
ATOM 675 C C . ALA A 1 88 ? -28.947 -17.510 -9.240 1.00 43.09 88 ALA A C 1
ATOM 677 O O . ALA A 1 88 ? -28.142 -18.412 -9.427 1.00 43.09 88 ALA A O 1
ATOM 678 N N . GLU A 1 89 ? -30.147 -17.849 -8.772 1.00 39.16 89 GLU A N 1
ATOM 679 C CA . GLU A 1 89 ? -31.448 -17.726 -9.453 1.00 39.16 89 GLU A CA 1
ATOM 680 C C . GLU A 1 89 ? -31.914 -19.099 -10.016 1.00 39.16 89 GLU A C 1
ATOM 682 O O . GLU A 1 89 ? -31.408 -19.576 -11.018 1.00 39.16 89 GLU A O 1
ATOM 687 N N . VAL A 1 90 ? -32.867 -19.722 -9.298 1.00 43.69 90 VAL A N 1
ATOM 688 C CA . VAL A 1 90 ? -34.119 -20.358 -9.788 1.00 43.69 90 VAL A CA 1
ATOM 689 C C . VAL A 1 90 ? -34.068 -21.571 -10.760 1.00 43.69 90 VAL A C 1
ATOM 691 O O . VAL A 1 90 ? -33.680 -21.440 -11.910 1.00 43.69 90 VAL A O 1
ATOM 694 N N . VAL A 1 91 ? -34.696 -22.682 -10.299 1.00 46.88 91 VAL A N 1
ATOM 695 C CA . VAL A 1 91 ? -35.413 -23.770 -11.044 1.00 46.88 91 VAL A CA 1
ATOM 696 C C . VAL A 1 91 ? -34.518 -24.677 -11.916 1.00 46.88 91 VAL A C 1
ATOM 698 O O . VAL A 1 91 ? -33.726 -24.206 -12.710 1.00 46.88 91 VAL A O 1
ATOM 701 N N . VAL A 1 92 ? -34.515 -26.010 -11.759 1.00 43.12 92 VAL A N 1
ATOM 702 C CA . VAL A 1 92 ? -35.535 -26.946 -12.279 1.00 43.12 92 VAL A CA 1
ATOM 703 C C . VAL A 1 92 ? -35.666 -28.198 -11.392 1.00 43.12 92 VAL A C 1
ATOM 705 O O . VAL A 1 92 ? -34.728 -28.972 -11.213 1.00 43.12 92 VAL A O 1
ATOM 708 N N . GLU A 1 93 ? -36.889 -28.410 -10.905 1.00 53.16 93 GLU A N 1
ATOM 709 C CA . GLU A 1 93 ? -37.462 -29.694 -10.492 1.00 53.16 93 GLU A CA 1
ATOM 710 C C . GLU A 1 93 ? -37.353 -30.721 -11.630 1.00 53.16 93 GLU A C 1
ATOM 712 O O . GLU A 1 93 ? -37.884 -30.478 -12.710 1.00 53.16 93 GLU A O 1
ATOM 717 N N . SER A 1 94 ? -36.738 -31.887 -11.409 1.00 47.91 94 SER A N 1
ATOM 718 C CA . SER A 1 94 ? -37.058 -33.092 -12.190 1.00 47.91 94 SER A CA 1
ATOM 719 C C . SER A 1 94 ? -36.682 -34.378 -11.457 1.00 47.91 94 SER A C 1
ATOM 721 O O . SER A 1 94 ? -35.518 -34.701 -11.237 1.00 47.91 94 SER A O 1
ATOM 723 N N . LYS A 1 95 ? -37.753 -35.087 -11.097 1.00 52.72 95 LYS A N 1
ATOM 724 C CA . LYS A 1 95 ? -37.881 -36.485 -10.678 1.00 52.72 95 LYS A CA 1
ATOM 725 C C . LYS A 1 95 ? -36.878 -37.445 -11.327 1.00 52.72 95 LYS A C 1
ATOM 727 O O . LYS A 1 95 ? -36.692 -37.402 -12.535 1.00 52.72 95 LYS A O 1
ATOM 732 N N . ASN A 1 96 ? -36.413 -38.414 -10.543 1.00 43.94 96 ASN A N 1
ATOM 733 C CA . ASN A 1 96 ? -36.293 -39.829 -10.923 1.00 43.94 96 ASN A CA 1
ATOM 734 C C . ASN A 1 96 ? -36.352 -40.619 -9.600 1.00 43.94 96 ASN A C 1
ATOM 736 O O . ASN A 1 96 ? -35.543 -40.357 -8.715 1.00 43.94 96 ASN A O 1
ATOM 740 N N . ALA A 1 97 ? -37.488 -41.245 -9.278 1.00 42.66 97 ALA A N 1
ATOM 741 C CA . ALA A 1 97 ? -38.001 -42.526 -9.792 1.00 42.66 97 ALA A CA 1
ATOM 742 C C . ALA A 1 97 ? -37.376 -43.705 -9.037 1.00 42.66 97 ALA A C 1
ATOM 744 O O . ALA A 1 97 ? -36.143 -43.873 -9.129 1.00 42.66 97 ALA A O 1
#

Sequence (97 aa):
MEYTEKQLKFLSAAIVKYGEGAVI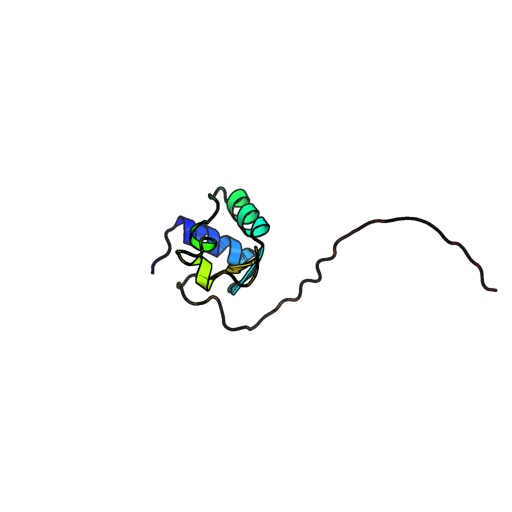AKETISEIADENGLKFPYWLTDTRRLGAFTKVDKDTYRLPALNGGEGATIADVVETPVVVDKAAEVVVESKNA

Radius of gyration: 18.6 Å; chains: 1; bounding box: 54×52×24 Å

pLDDT: mean 70.02, std 17.69, range [37.38, 88.25]